Protein AF-A0A7C2P2S5-F1 (afdb_monomer_lite)

Sequence (95 aa):
AGFAEQHGKEATGSDDPSRFLSKQKYLDLFDTVNGAFLKLLDEFPETDFGRPSPEALRKRFPTMGSLFVLIASHPMMHAGQVVPVRRALGKPVLI

Secondary structure (DSSP, 8-state):
--HHHHTSGGGTT---GGGS--HHHHHHHHHHHHHHHHHHHHHS-GGGGGSBPPHHHHTTS-BHHHHHHHHHHHHHHHHHHHHHHHHHTT-----

Radius of gyration: 16.62 Å; chains: 1; bounding box: 35×28×44 Å

InterPro domains:
  IPR024775 Hercynine oxygenase, DinB-like domain [PF12867] (13-82)
  IPR034660 DinB/YfiT-like putative metalloenzymes [G3DSA:1.20.120.450] (2-87)
  IPR034660 DinB/YfiT-like putative metalloenzymes [SSF109854] (10-91)

pLDDT: mean 94.28, std 4.82, range [66.88, 98.62]

Foldseek 3Di:
DDPCVCPDPVNVPDPDCVSDDPPVVVVVVVCVVVVVLVVCVVVPDPVQQADADPPVCCVPQGGVVSVNVCVVCVVVVVLVVVQVVCVVVVHDRDD

Organism: NCBI:txid360056

Structure (mmCIF, N/CA/C/O backbone):
data_AF-A0A7C2P2S5-F1
#
_entry.id   AF-A0A7C2P2S5-F1
#
loop_
_atom_site.group_PDB
_atom_site.id
_atom_site.type_symbol
_atom_site.label_atom_id
_atom_site.label_alt_id
_atom_site.label_comp_id
_atom_site.label_asym_id
_atom_site.label_entity_id
_atom_site.label_seq_id
_atom_site.pdbx_PDB_ins_code
_atom_site.Cartn_x
_atom_site.Cartn_y
_atom_site.Cartn_z
_atom_site.occupancy
_atom_site.B_iso_or_equiv
_atom_site.auth_seq_id
_atom_site.auth_comp_id
_atom_site.auth_asym_id
_atom_site.auth_atom_id
_atom_site.pdbx_PDB_model_num
ATOM 1 N N . ALA A 1 1 ? -14.874 16.072 1.727 1.00 73.69 1 ALA A N 1
ATOM 2 C CA . ALA A 1 1 ? -13.459 15.745 1.502 1.00 73.69 1 ALA A CA 1
ATOM 3 C C . ALA A 1 1 ? -13.349 14.372 0.851 1.00 73.69 1 ALA A C 1
ATOM 5 O O . ALA A 1 1 ? -14.067 13.477 1.290 1.00 73.69 1 ALA A O 1
ATOM 6 N N . GLY A 1 2 ? -12.529 14.217 -0.190 1.00 89.19 2 GLY A N 1
ATOM 7 C CA . GLY A 1 2 ? -12.302 12.935 -0.880 1.00 89.19 2 GLY A CA 1
ATOM 8 C C . GLY A 1 2 ? -11.308 12.016 -0.154 1.00 89.19 2 GLY A C 1
ATOM 9 O O . GLY A 1 2 ? -10.734 12.404 0.861 1.00 89.19 2 GLY A O 1
ATOM 10 N N . PHE A 1 3 ? -11.056 10.814 -0.696 1.00 91.56 3 PHE A N 1
ATOM 11 C CA . PHE A 1 3 ? -10.143 9.828 -0.086 1.00 91.56 3 PHE A CA 1
ATOM 12 C C . PHE A 1 3 ? -8.752 10.417 0.205 1.00 91.56 3 PHE A C 1
ATOM 14 O O . PHE A 1 3 ? -8.253 10.292 1.320 1.00 91.56 3 PHE A O 1
ATOM 21 N N . ALA A 1 4 ? -8.152 11.113 -0.767 1.00 92.12 4 ALA A N 1
ATOM 22 C CA . ALA A 1 4 ? -6.821 11.707 -0.620 1.00 92.12 4 ALA A CA 1
ATOM 23 C C . ALA A 1 4 ? -6.765 12.795 0.466 1.00 92.12 4 ALA A C 1
ATOM 25 O O . ALA A 1 4 ? -5.799 12.873 1.217 1.00 92.12 4 ALA A O 1
ATOM 26 N N . GLU A 1 5 ? -7.812 13.610 0.584 1.00 92.75 5 GLU A N 1
ATOM 27 C CA . GLU A 1 5 ? -7.899 14.667 1.597 1.00 92.75 5 GLU A CA 1
ATOM 28 C C . GLU A 1 5 ? -8.107 14.083 3.002 1.00 92.75 5 GLU A C 1
ATOM 30 O O . GLU A 1 5 ? -7.518 14.565 3.965 1.00 92.75 5 GLU A O 1
ATOM 35 N N . GLN A 1 6 ? -8.908 13.017 3.125 1.00 93.00 6 GLN A N 1
ATOM 36 C CA . GLN A 1 6 ? -9.163 12.322 4.395 1.00 93.00 6 GLN A CA 1
ATOM 37 C C . GLN A 1 6 ? -7.928 11.594 4.945 1.00 93.00 6 GLN A C 1
ATOM 39 O O . GLN A 1 6 ? -7.803 11.457 6.157 1.00 93.00 6 GLN A O 1
ATOM 44 N N . HIS A 1 7 ? -7.015 11.152 4.074 1.00 93.25 7 HIS A N 1
ATOM 45 C CA . HIS A 1 7 ? -5.780 10.447 4.449 1.00 93.25 7 HIS A CA 1
ATOM 46 C C . HIS A 1 7 ? -4.526 11.326 4.277 1.00 93.25 7 HIS A C 1
ATOM 48 O O . HIS A 1 7 ? -3.397 10.835 4.311 1.00 93.25 7 HIS A O 1
ATOM 54 N N . GLY A 1 8 ? -4.716 12.630 4.061 1.00 92.75 8 GLY A N 1
ATOM 55 C CA . GLY A 1 8 ? -3.639 13.604 3.945 1.00 92.75 8 GLY A CA 1
ATOM 56 C C . GLY A 1 8 ? -3.042 13.979 5.302 1.00 92.75 8 GLY A C 1
ATOM 57 O O . GLY A 1 8 ? -3.628 13.738 6.356 1.00 92.75 8 GLY A O 1
ATOM 58 N N . LYS A 1 9 ? -1.875 14.634 5.276 1.00 92.88 9 LYS A N 1
ATOM 59 C CA . LYS A 1 9 ? -1.145 15.058 6.487 1.00 92.88 9 LYS A CA 1
ATOM 60 C C . LYS A 1 9 ? -2.001 15.908 7.433 1.00 92.88 9 LYS A C 1
ATOM 62 O O . LYS A 1 9 ? -1.996 15.660 8.636 1.00 92.88 9 LYS A O 1
ATOM 67 N N . GLU A 1 10 ? -2.795 16.820 6.875 1.00 94.25 10 GLU A N 1
ATOM 68 C CA . GLU A 1 10 ? -3.685 17.724 7.621 1.00 94.25 10 GLU A CA 1
ATOM 69 C C . GLU A 1 10 ? -4.825 17.000 8.359 1.00 94.25 10 GLU A C 1
ATOM 71 O O . GLU A 1 10 ? -5.442 17.565 9.258 1.00 94.25 10 GLU A O 1
ATOM 76 N N . ALA A 1 11 ? -5.124 15.746 7.999 1.00 91.81 11 ALA A N 1
ATOM 77 C CA . ALA A 1 11 ? -6.201 14.957 8.596 1.00 91.81 11 ALA A CA 1
ATOM 78 C C . ALA A 1 11 ? -5.712 13.902 9.608 1.00 91.81 11 ALA A C 1
ATOM 80 O O . ALA A 1 11 ? -6.534 13.203 10.200 1.00 91.81 11 ALA A O 1
ATOM 81 N N . THR A 1 12 ? -4.398 13.800 9.843 1.00 89.44 12 THR A N 1
ATOM 82 C CA . THR A 1 12 ? -3.777 12.735 10.664 1.00 89.44 12 THR A CA 1
ATOM 83 C C . THR A 1 12 ? -4.207 12.713 12.134 1.00 89.44 12 THR A C 1
ATOM 85 O O . THR A 1 12 ? -4.091 11.672 12.771 1.00 89.44 12 THR A O 1
ATOM 88 N N . GLY A 1 13 ? -4.726 13.823 12.669 1.00 90.56 13 GLY A N 1
ATOM 89 C CA . GLY A 1 13 ? -5.241 13.920 14.042 1.00 90.56 13 GLY A CA 1
ATOM 90 C C . GLY A 1 13 ? -6.745 13.655 14.195 1.00 90.56 13 GLY A C 1
ATOM 91 O O . GLY A 1 13 ? -7.307 13.983 15.234 1.00 90.56 13 GLY A O 1
ATOM 92 N N . SER A 1 14 ? -7.430 13.160 13.161 1.00 90.81 14 SER A N 1
ATOM 93 C CA . SER A 1 14 ? -8.884 12.972 13.187 1.00 90.81 14 SER A CA 1
ATOM 94 C C . SER A 1 14 ? -9.291 11.627 13.795 1.00 90.81 14 SER A C 1
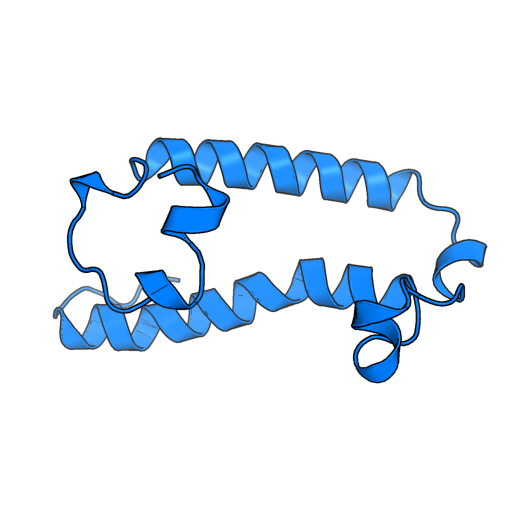ATOM 96 O O . SER A 1 14 ? -9.056 10.591 13.180 1.00 90.81 14 SER A O 1
ATOM 98 N N . ASP A 1 15 ? -10.027 11.657 14.907 1.00 90.19 15 ASP A N 1
ATOM 99 C CA . ASP A 1 15 ? -10.659 10.471 15.516 1.00 90.19 15 ASP A CA 1
ATOM 100 C C . ASP A 1 15 ? -12.120 10.246 15.071 1.00 90.19 15 ASP A C 1
ATOM 102 O O . ASP A 1 15 ? -12.770 9.307 15.524 1.00 90.19 15 ASP A O 1
ATOM 106 N N . ASP A 1 16 ? -12.664 11.094 14.188 1.00 92.75 16 ASP A N 1
ATOM 107 C CA . ASP A 1 16 ? -14.041 10.974 13.689 1.00 92.75 16 ASP A CA 1
ATOM 108 C C . ASP A 1 16 ? -14.186 9.791 12.705 1.00 92.75 16 ASP A C 1
ATOM 110 O O . ASP A 1 16 ? -13.716 9.885 11.564 1.00 92.75 16 ASP A O 1
ATOM 114 N N . PRO A 1 17 ? -14.867 8.689 13.088 1.00 91.69 17 PRO A N 1
ATOM 115 C CA . PRO A 1 17 ? -14.990 7.507 12.242 1.00 91.69 17 PRO A CA 1
ATOM 116 C C . PRO A 1 17 ? -15.849 7.749 10.994 1.00 91.69 17 PRO A C 1
ATOM 118 O O . PRO A 1 17 ? -15.710 7.012 10.022 1.00 91.69 17 PRO A O 1
ATOM 121 N N . SER A 1 18 ? -16.714 8.772 10.982 1.00 92.19 18 SER A N 1
ATOM 122 C CA . SER A 1 18 ? -17.567 9.089 9.826 1.00 92.19 18 SER A CA 1
ATOM 123 C C . SER A 1 18 ? -16.771 9.616 8.626 1.00 92.19 18 SER A C 1
ATOM 125 O O . SER A 1 18 ? -17.254 9.598 7.493 1.00 92.19 18 SER A O 1
ATOM 127 N N . ARG A 1 19 ? -15.524 10.044 8.864 1.00 92.81 19 ARG A N 1
ATOM 128 C CA . ARG A 1 19 ? -14.586 10.505 7.836 1.00 92.81 19 ARG A CA 1
ATOM 129 C C . ARG A 1 19 ? -13.818 9.373 7.164 1.00 92.81 19 ARG A C 1
ATOM 131 O O . ARG A 1 19 ? -13.036 9.664 6.268 1.00 92.81 19 ARG A O 1
ATOM 138 N N . PHE A 1 20 ? -14.012 8.123 7.579 1.00 93.19 20 PHE A N 1
ATOM 139 C CA . PHE A 1 20 ? -13.267 6.972 7.076 1.00 93.19 20 PHE A CA 1
ATOM 140 C C . PHE A 1 20 ? -14.204 5.896 6.527 1.00 93.19 20 PHE A C 1
ATOM 142 O O . PHE A 1 20 ? -15.394 5.841 6.841 1.00 93.19 20 PHE A O 1
ATOM 149 N N . LEU A 1 21 ? -13.668 5.023 5.674 1.00 95.00 21 LEU A N 1
ATOM 150 C CA . LEU A 1 21 ? -14.437 3.898 5.151 1.00 95.00 21 LEU A CA 1
ATOM 151 C C . LEU A 1 21 ? -14.687 2.852 6.249 1.00 95.00 21 LEU A C 1
ATOM 153 O O . LEU A 1 21 ? -13.970 2.757 7.245 1.00 95.00 21 LEU A O 1
ATOM 157 N N . SER A 1 22 ? -15.690 1.999 6.040 1.00 95.69 22 SER A N 1
ATOM 158 C CA . SER A 1 22 ? -15.832 0.801 6.873 1.00 95.69 22 SER A CA 1
ATOM 159 C C . SER A 1 22 ? -14.615 -0.122 6.719 1.00 95.69 22 SER A C 1
ATOM 161 O O . SER A 1 22 ? -13.968 -0.144 5.670 1.00 95.69 22 SER A O 1
ATOM 163 N N . LYS A 1 23 ? -14.353 -0.961 7.731 1.00 93.81 23 LYS A N 1
ATOM 164 C CA . LYS A 1 23 ? -13.282 -1.971 7.679 1.00 93.81 23 LYS A CA 1
ATOM 165 C C . LYS A 1 23 ? -13.349 -2.817 6.405 1.00 93.81 23 LYS A C 1
ATOM 167 O O . LYS A 1 23 ? -12.327 -2.993 5.755 1.00 93.81 23 LYS A O 1
ATOM 172 N N . GLN A 1 24 ? -14.534 -3.320 6.049 1.00 97.38 24 GLN A N 1
ATOM 173 C CA . GLN A 1 24 ? -14.681 -4.175 4.871 1.00 97.38 24 GLN A CA 1
ATOM 174 C C . GLN A 1 24 ? -14.290 -3.431 3.593 1.00 97.38 24 GLN A C 1
ATOM 176 O O . GLN A 1 24 ? -13.537 -3.959 2.791 1.00 97.38 24 GLN A O 1
ATOM 181 N N . LYS A 1 25 ? -14.698 -2.166 3.453 1.00 97.25 25 LYS A N 1
ATOM 182 C CA . LYS A 1 25 ? -14.323 -1.346 2.293 1.00 97.25 25 LYS A CA 1
ATOM 183 C C . LYS A 1 25 ? -12.817 -1.102 2.191 1.00 97.25 25 LYS A C 1
ATOM 185 O O . LYS A 1 25 ? -12.304 -1.030 1.081 1.00 97.25 25 LYS A O 1
ATOM 190 N N . TYR A 1 26 ? -12.108 -0.996 3.315 1.00 96.25 26 TYR A N 1
ATOM 191 C CA . TYR A 1 26 ? -10.645 -0.938 3.299 1.00 96.25 26 TYR A CA 1
ATOM 192 C C . TYR A 1 26 ? -10.003 -2.269 2.903 1.00 96.25 26 TYR A C 1
ATOM 194 O O . TYR A 1 26 ? -9.020 -2.247 2.170 1.00 96.25 26 TYR A O 1
ATOM 202 N N . LEU A 1 27 ? -10.549 -3.403 3.353 1.00 96.00 27 LEU A N 1
ATOM 203 C CA . LEU A 1 27 ? -10.066 -4.726 2.943 1.00 96.00 27 LEU A CA 1
ATOM 204 C C . LEU A 1 27 ? -10.289 -4.958 1.443 1.00 96.00 27 LEU A C 1
ATOM 206 O O . LEU A 1 27 ? -9.343 -5.295 0.743 1.00 96.00 27 LEU A O 1
ATOM 210 N N . ASP A 1 28 ? -11.483 -4.649 0.930 1.00 98.06 28 ASP A N 1
ATOM 211 C CA . ASP A 1 28 ? -11.791 -4.750 -0.502 1.00 98.06 28 ASP A CA 1
ATOM 212 C C . ASP A 1 28 ? -10.847 -3.865 -1.346 1.00 98.06 28 ASP A C 1
ATOM 214 O O . ASP A 1 28 ? -10.374 -4.261 -2.416 1.00 98.06 28 ASP A O 1
ATOM 218 N N . LEU A 1 29 ? -10.556 -2.646 -0.865 1.00 96.94 29 LEU A N 1
ATOM 219 C CA . LEU A 1 29 ? -9.616 -1.731 -1.515 1.00 96.94 29 LEU A CA 1
ATOM 220 C C . LEU A 1 29 ? -8.185 -2.276 -1.482 1.00 96.94 29 LEU A C 1
ATOM 222 O O . LEU A 1 29 ? -7.481 -2.185 -2.487 1.00 96.94 29 LEU A O 1
ATOM 226 N N . PHE A 1 30 ? -7.757 -2.836 -0.349 1.00 95.19 30 PHE A N 1
ATOM 227 C CA . PHE A 1 30 ? -6.446 -3.461 -0.215 1.00 95.19 30 PHE A CA 1
ATOM 228 C C . PHE A 1 30 ? -6.285 -4.612 -1.208 1.00 95.19 30 PHE A C 1
ATOM 230 O O . PHE A 1 30 ? -5.310 -4.620 -1.956 1.00 95.19 30 PHE A O 1
ATOM 237 N N . ASP A 1 31 ? -7.264 -5.514 -1.290 1.00 97.19 31 ASP A N 1
ATOM 238 C CA . ASP A 1 31 ? -7.238 -6.644 -2.222 1.00 97.19 31 ASP A CA 1
ATOM 239 C C . ASP A 1 31 ? -7.181 -6.168 -3.679 1.00 97.19 31 ASP A C 1
ATOM 241 O O . ASP A 1 31 ? -6.391 -6.678 -4.475 1.00 97.19 31 ASP A O 1
ATOM 245 N N . THR A 1 32 ? -7.953 -5.131 -4.016 1.00 98.00 32 THR A N 1
ATOM 246 C CA . THR A 1 32 ? -7.956 -4.532 -5.359 1.00 98.00 32 THR A CA 1
ATOM 247 C C . THR A 1 32 ? -6.583 -3.965 -5.728 1.00 98.00 32 THR A C 1
ATOM 249 O O . THR A 1 32 ? -6.052 -4.257 -6.801 1.00 98.00 32 THR A O 1
ATOM 252 N N . VAL A 1 33 ? -5.988 -3.152 -4.848 1.00 96.62 33 VAL A N 1
ATOM 253 C CA . VAL A 1 33 ? -4.695 -2.500 -5.108 1.00 96.62 33 VAL A CA 1
ATOM 254 C C . VAL A 1 33 ? -3.560 -3.521 -5.113 1.00 96.62 33 VAL A C 1
ATOM 256 O O . VAL A 1 33 ? -2.694 -3.463 -5.985 1.00 96.62 33 VAL A O 1
ATOM 259 N N . ASN A 1 34 ? -3.574 -4.477 -4.184 1.00 96.25 34 ASN A N 1
ATOM 260 C CA . ASN A 1 34 ? -2.564 -5.524 -4.113 1.00 96.25 34 ASN A CA 1
ATOM 261 C C . ASN A 1 34 ? -2.630 -6.447 -5.338 1.00 96.25 34 ASN A C 1
ATOM 263 O O . ASN A 1 34 ? -1.599 -6.739 -5.934 1.00 96.25 34 ASN A O 1
ATOM 267 N N . GLY A 1 35 ? -3.829 -6.837 -5.780 1.00 97.81 35 GLY A N 1
ATOM 268 C CA . GLY A 1 35 ? -4.007 -7.618 -7.006 1.00 97.81 35 GLY A CA 1
ATOM 269 C C . GLY A 1 35 ? -3.495 -6.887 -8.251 1.00 97.81 35 GLY A C 1
ATOM 270 O O . GLY A 1 35 ? -2.792 -7.478 -9.069 1.00 97.81 35 GLY A O 1
ATOM 271 N N . ALA A 1 36 ? -3.776 -5.586 -8.373 1.00 98.19 36 ALA A N 1
ATOM 272 C CA . ALA A 1 36 ? -3.239 -4.766 -9.460 1.00 98.19 36 ALA A CA 1
ATOM 273 C C . ALA A 1 36 ? -1.705 -4.653 -9.406 1.00 98.19 36 ALA A C 1
ATOM 275 O O . ALA A 1 36 ? -1.050 -4.712 -10.445 1.00 98.19 36 ALA A O 1
ATOM 276 N N . PHE A 1 37 ? -1.128 -4.518 -8.208 1.00 97.62 37 PHE A N 1
ATOM 277 C CA . PHE A 1 37 ? 0.321 -4.470 -8.017 1.00 97.62 37 PHE A CA 1
ATOM 278 C C . PHE A 1 37 ? 1.003 -5.796 -8.372 1.00 97.62 37 PHE A C 1
ATOM 28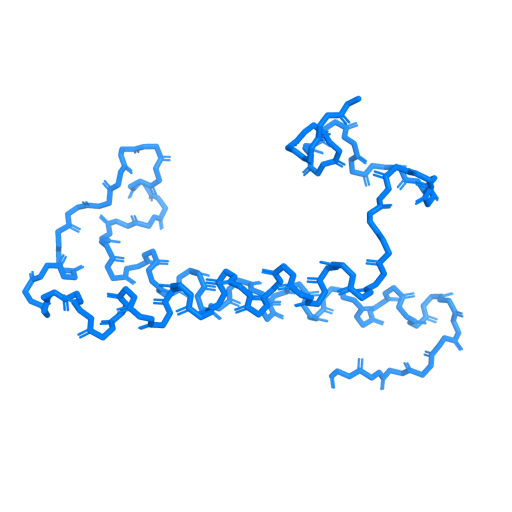0 O O . PHE A 1 37 ? 2.016 -5.777 -9.064 1.00 97.62 37 PHE A O 1
ATOM 287 N N . LEU A 1 38 ? 0.443 -6.932 -7.950 1.00 97.94 38 LEU A N 1
ATOM 288 C CA . LEU A 1 38 ? 0.970 -8.257 -8.290 1.00 97.94 38 LEU A CA 1
ATOM 289 C C . LEU A 1 38 ? 0.907 -8.511 -9.797 1.00 97.94 38 LEU A C 1
ATOM 291 O O . LEU A 1 38 ? 1.900 -8.920 -10.385 1.00 97.94 38 LE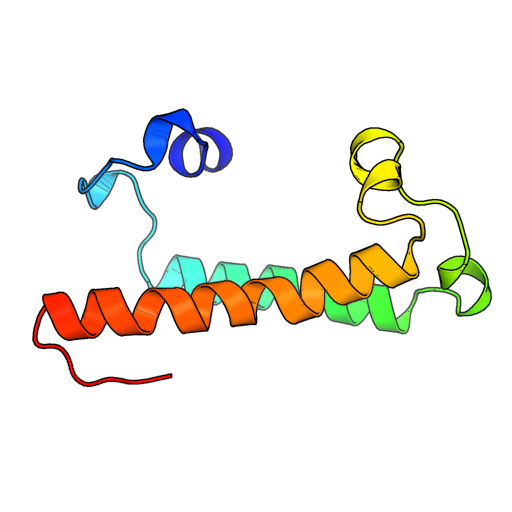U A O 1
ATOM 295 N N . LYS A 1 39 ? -0.211 -8.162 -10.443 1.00 98.44 39 LYS A N 1
ATOM 296 C CA . LYS A 1 39 ? -0.317 -8.242 -11.902 1.00 98.44 39 LYS A CA 1
ATOM 297 C C . LYS A 1 39 ? 0.735 -7.374 -12.599 1.00 98.44 39 LYS A C 1
ATOM 299 O O . LYS A 1 39 ? 1.370 -7.821 -13.547 1.00 98.44 39 LYS A O 1
ATOM 304 N N . LEU A 1 40 ? 0.929 -6.140 -12.126 1.00 97.69 40 LEU A N 1
ATOM 305 C CA . LEU A 1 40 ? 1.973 -5.266 -12.655 1.00 97.69 40 LEU A CA 1
ATOM 306 C C . LEU A 1 40 ? 3.358 -5.892 -12.475 1.00 97.69 40 LEU A C 1
ATOM 308 O O . LEU A 1 40 ? 4.152 -5.819 -13.399 1.00 97.69 40 LEU A O 1
ATOM 312 N N . LEU A 1 41 ? 3.646 -6.480 -11.311 1.00 97.62 41 LEU A N 1
ATOM 313 C CA . LEU A 1 41 ? 4.921 -7.138 -11.027 1.00 97.62 41 LEU A CA 1
ATOM 314 C C . LEU A 1 41 ? 5.198 -8.290 -12.000 1.00 97.62 41 LEU A C 1
ATOM 316 O O . LEU A 1 41 ? 6.306 -8.363 -12.522 1.00 97.62 41 LEU A O 1
ATOM 320 N N . ASP A 1 42 ? 4.199 -9.128 -12.276 1.00 98.00 42 ASP A N 1
ATOM 321 C CA . ASP A 1 42 ? 4.324 -10.256 -13.208 1.00 98.00 42 ASP A CA 1
ATOM 322 C C . ASP A 1 42 ? 4.576 -9.800 -14.655 1.00 98.00 42 ASP A C 1
ATOM 324 O O . ASP A 1 42 ? 5.284 -10.460 -15.414 1.00 98.00 42 ASP A O 1
ATOM 328 N N . GLU A 1 43 ? 4.003 -8.660 -15.047 1.00 97.88 43 GLU A N 1
ATOM 329 C CA . GLU A 1 43 ? 4.130 -8.089 -16.393 1.00 97.88 43 GLU A CA 1
ATOM 330 C C . GLU A 1 43 ? 5.340 -7.143 -16.539 1.00 97.88 43 GLU A C 1
ATOM 332 O O . GLU A 1 43 ? 5.658 -6.711 -17.652 1.00 97.88 43 GLU A O 1
ATOM 337 N N . PHE A 1 44 ? 6.022 -6.790 -15.442 1.00 98.00 44 PHE A N 1
ATOM 338 C CA . PHE A 1 44 ? 7.092 -5.793 -15.459 1.00 98.00 44 PHE A CA 1
ATOM 339 C C . PHE A 1 44 ? 8.401 -6.387 -16.004 1.00 98.00 44 PHE A C 1
ATOM 341 O O . PHE A 1 44 ? 8.907 -7.362 -15.444 1.00 98.00 44 PHE A O 1
ATOM 348 N N . PRO A 1 45 ? 9.016 -5.800 -17.050 1.00 98.12 45 PRO A N 1
ATOM 349 C CA . PRO A 1 45 ? 10.275 -6.312 -17.580 1.00 98.12 45 PRO A CA 1
ATOM 350 C C . PRO A 1 45 ? 11.385 -6.287 -16.526 1.00 98.12 45 PRO A C 1
ATOM 352 O O . PRO A 1 45 ? 11.639 -5.256 -15.904 1.00 98.12 45 PRO A O 1
ATOM 355 N N . GLU A 1 46 ? 12.114 -7.394 -16.366 1.00 97.00 46 GLU A N 1
ATOM 356 C CA . GLU A 1 46 ? 13.196 -7.480 -15.376 1.00 97.00 46 GLU A CA 1
ATOM 357 C C . GLU A 1 46 ? 14.270 -6.399 -15.599 1.00 97.00 46 GLU A C 1
ATOM 359 O O . GLU A 1 46 ? 14.752 -5.760 -14.660 1.00 97.00 46 GLU A O 1
ATOM 364 N N . THR A 1 47 ? 14.578 -6.112 -16.866 1.00 97.44 47 THR A N 1
ATOM 365 C CA . THR A 1 47 ? 15.517 -5.056 -17.270 1.00 97.44 47 THR A CA 1
ATOM 366 C C . THR A 1 47 ? 15.085 -3.661 -16.821 1.00 97.44 47 THR A C 1
ATOM 368 O O . THR A 1 47 ? 15.924 -2.772 -16.665 1.00 97.44 47 THR A O 1
ATOM 371 N N . ASP A 1 48 ? 13.791 -3.456 -16.577 1.00 98.06 48 ASP A N 1
ATOM 372 C CA . ASP A 1 48 ? 13.232 -2.155 -16.236 1.00 98.06 48 ASP A CA 1
ATOM 373 C C . ASP A 1 48 ? 13.327 -1.839 -14.741 1.00 98.06 48 ASP A C 1
ATOM 375 O O . ASP A 1 48 ? 13.214 -0.669 -14.362 1.00 98.06 48 ASP A O 1
ATOM 379 N N . PHE A 1 49 ? 13.615 -2.819 -13.875 1.00 97.94 49 PHE A N 1
ATOM 380 C CA . PHE A 1 49 ? 13.794 -2.562 -12.441 1.00 97.94 49 PHE A CA 1
ATOM 381 C C . PHE A 1 49 ? 14.960 -1.612 -12.151 1.00 97.94 49 PHE A C 1
ATOM 383 O O . PHE A 1 49 ? 14.915 -0.873 -11.163 1.00 97.94 49 PHE A O 1
ATOM 390 N N . GLY A 1 50 ? 15.976 -1.589 -13.017 1.00 97.94 50 GLY A N 1
ATOM 391 C CA . GLY A 1 50 ? 17.116 -0.676 -12.919 1.00 97.94 50 GLY A CA 1
ATOM 392 C C . GLY A 1 50 ? 16.817 0.761 -13.361 1.00 97.94 50 GLY A C 1
ATOM 393 O O . GLY A 1 50 ? 17.627 1.653 -13.104 1.00 97.94 50 GLY A O 1
ATOM 394 N N . ARG A 1 51 ? 15.671 1.021 -14.008 1.00 98.25 51 ARG A N 1
ATOM 395 C CA . ARG A 1 51 ? 15.331 2.360 -14.511 1.00 98.25 51 ARG A CA 1
ATOM 396 C C . ARG A 1 51 ? 15.166 3.359 -13.361 1.00 98.25 51 ARG A C 1
ATOM 398 O O . ARG A 1 51 ? 14.689 2.974 -12.290 1.00 98.25 51 ARG A O 1
ATOM 405 N N . PRO A 1 52 ? 15.490 4.649 -13.570 1.00 98.38 52 PRO A N 1
ATOM 406 C CA . PRO A 1 52 ? 15.253 5.681 -12.568 1.00 98.38 52 PRO A CA 1
ATOM 407 C C . PRO A 1 52 ? 13.773 5.768 -12.190 1.00 98.38 52 PRO A C 1
ATOM 409 O O . PRO A 1 52 ? 12.904 5.749 -13.062 1.00 98.38 52 PRO A O 1
ATOM 412 N N . SER A 1 53 ? 13.487 5.936 -10.902 1.00 97.94 53 SER A N 1
ATOM 413 C CA . SER A 1 53 ? 12.122 6.199 -10.438 1.00 97.94 53 SER A CA 1
ATOM 414 C C . SER A 1 53 ? 11.659 7.630 -10.799 1.00 97.94 53 SER A C 1
ATOM 416 O O . SER A 1 53 ? 12.472 8.457 -11.252 1.00 97.94 53 SER A O 1
ATOM 418 N N . PRO A 1 54 ? 10.366 7.969 -10.610 1.00 97.31 54 PRO A N 1
ATOM 419 C CA . PRO A 1 54 ? 9.856 9.325 -10.783 1.00 97.31 54 PRO A CA 1
ATOM 420 C C . PRO A 1 54 ? 10.634 10.349 -9.955 1.00 97.31 54 PRO A C 1
ATOM 422 O O . PRO A 1 54 ? 11.013 10.098 -8.811 1.00 97.31 54 PRO A O 1
ATOM 425 N N . GLU A 1 55 ? 10.846 11.532 -10.529 1.00 97.44 55 GLU A N 1
ATOM 426 C CA . GLU A 1 55 ? 11.742 12.561 -9.989 1.00 97.44 55 GLU A CA 1
ATOM 427 C C . GLU A 1 55 ? 11.450 12.923 -8.525 1.00 97.44 55 GLU A C 1
ATOM 429 O O . GLU A 1 55 ? 12.369 12.968 -7.708 1.00 97.44 55 GLU A O 1
ATOM 434 N N . ALA A 1 56 ? 10.170 13.067 -8.171 1.00 96.62 56 ALA A N 1
ATOM 435 C CA . ALA A 1 56 ? 9.732 13.400 -6.816 1.00 96.62 56 ALA A CA 1
ATOM 436 C C . ALA A 1 56 ? 10.158 12.370 -5.749 1.00 96.62 56 ALA A C 1
ATOM 438 O O . ALA A 1 56 ? 10.281 12.711 -4.573 1.00 96.62 56 ALA A O 1
ATOM 439 N N . LEU A 1 57 ? 10.389 11.113 -6.144 1.00 95.38 57 LEU A N 1
ATOM 440 C CA . LEU A 1 57 ? 10.741 10.008 -5.248 1.00 95.38 57 LEU A CA 1
ATOM 441 C C . LEU A 1 57 ? 12.206 9.575 -5.383 1.00 95.38 57 LEU A C 1
ATOM 443 O O . LEU A 1 57 ? 12.746 8.952 -4.466 1.00 95.38 57 LEU A O 1
ATOM 447 N N . ARG A 1 58 ? 12.875 9.950 -6.479 1.00 96.81 58 ARG A N 1
ATOM 448 C CA . ARG A 1 58 ? 14.202 9.458 -6.880 1.00 96.81 58 ARG A CA 1
ATOM 449 C C . ARG A 1 58 ? 15.297 9.657 -5.842 1.00 96.81 58 ARG A C 1
ATOM 451 O O . ARG A 1 58 ? 16.164 8.804 -5.699 1.00 96.81 58 ARG A O 1
ATOM 458 N N . LYS A 1 59 ? 15.243 10.741 -5.064 1.00 97.06 59 LYS A N 1
ATOM 459 C CA . LYS A 1 59 ? 16.217 10.983 -3.985 1.00 97.06 59 LYS A CA 1
ATOM 460 C C . LYS A 1 59 ? 16.172 9.903 -2.895 1.00 97.06 59 LYS A C 1
ATOM 462 O O . LYS A 1 59 ? 17.194 9.628 -2.275 1.00 97.06 59 LYS A O 1
ATOM 467 N N . ARG A 1 60 ? 14.994 9.334 -2.620 1.00 95.94 60 ARG A N 1
ATOM 468 C CA . ARG A 1 60 ? 14.788 8.333 -1.560 1.00 95.94 60 ARG A CA 1
ATOM 469 C C . ARG A 1 60 ? 14.728 6.907 -2.106 1.00 95.94 60 ARG A C 1
ATOM 471 O O . ARG A 1 60 ? 15.225 6.000 -1.450 1.00 95.94 60 ARG A O 1
ATOM 478 N N . PHE A 1 61 ? 14.135 6.735 -3.281 1.00 97.50 61 PHE A N 1
ATOM 479 C CA . PHE A 1 61 ? 13.938 5.456 -3.955 1.00 97.50 61 PHE A CA 1
ATOM 480 C C . PHE A 1 61 ? 14.507 5.589 -5.369 1.00 97.50 61 PHE A C 1
ATOM 482 O O . PHE A 1 61 ? 13.786 6.034 -6.256 1.00 97.50 61 PHE A O 1
ATOM 489 N N . PRO A 1 62 ? 15.802 5.313 -5.596 1.00 97.75 62 PRO A N 1
ATOM 490 C CA . PRO A 1 62 ? 16.478 5.699 -6.838 1.00 97.75 62 PRO A CA 1
ATOM 491 C C . PRO A 1 62 ? 15.959 5.000 -8.097 1.00 97.75 62 PRO A C 1
ATOM 493 O O . PRO A 1 62 ? 15.977 5.590 -9.178 1.00 97.75 62 PRO A O 1
ATOM 496 N N . THR A 1 63 ? 15.481 3.764 -7.966 1.00 98.62 63 THR A N 1
ATOM 497 C CA . THR A 1 63 ? 15.115 2.897 -9.092 1.00 98.62 63 THR A CA 1
ATOM 498 C C . THR A 1 63 ? 13.662 2.440 -9.023 1.00 98.62 63 THR A C 1
ATOM 500 O O . THR A 1 63 ? 13.048 2.457 -7.951 1.00 98.62 63 THR A O 1
ATOM 503 N N . MET A 1 64 ? 13.114 1.972 -10.145 1.00 98.38 64 MET A N 1
ATOM 504 C CA . MET A 1 64 ? 11.811 1.304 -10.160 1.00 98.38 64 MET A CA 1
ATOM 505 C C . MET A 1 64 ? 11.792 0.120 -9.186 1.00 98.38 64 MET A C 1
ATOM 507 O O . MET A 1 64 ? 10.872 0.026 -8.382 1.00 98.38 64 MET A O 1
ATOM 511 N N . GLY A 1 65 ? 12.853 -0.694 -9.134 1.00 98.06 65 GLY A N 1
ATOM 512 C CA . GLY A 1 65 ? 12.982 -1.779 -8.153 1.00 98.06 65 GLY A CA 1
ATOM 513 C C . GLY A 1 65 ? 12.855 -1.312 -6.699 1.00 98.06 65 GLY A C 1
ATOM 514 O O . GLY A 1 65 ? 12.125 -1.920 -5.919 1.00 98.06 65 GLY A O 1
ATOM 515 N N . SER A 1 66 ? 13.465 -0.178 -6.331 1.00 98.00 66 SER A N 1
ATOM 516 C CA . SER A 1 66 ? 13.293 0.373 -4.978 1.00 98.00 66 SER A CA 1
ATOM 517 C C . SER A 1 66 ? 11.858 0.831 -4.676 1.00 98.00 66 SER A C 1
ATOM 519 O O . SER A 1 66 ? 11.447 0.777 -3.518 1.00 98.00 66 SER A O 1
ATOM 521 N N . LEU A 1 67 ? 11.071 1.223 -5.688 1.00 97.50 67 LEU A N 1
ATOM 522 C CA . LEU A 1 67 ? 9.642 1.503 -5.513 1.00 97.50 67 LEU A CA 1
ATOM 523 C C . LEU A 1 67 ? 8.805 0.235 -5.331 1.00 97.50 67 LEU A C 1
ATOM 525 O O . LEU A 1 67 ? 7.911 0.234 -4.490 1.00 97.50 67 LEU A O 1
ATOM 529 N N . PHE A 1 68 ? 9.098 -0.846 -6.057 1.00 97.56 68 PHE A N 1
ATOM 530 C CA . PHE A 1 68 ? 8.426 -2.133 -5.837 1.00 97.56 68 PHE A CA 1
ATOM 531 C C . PHE A 1 68 ? 8.673 -2.643 -4.413 1.00 97.56 68 PHE A C 1
ATOM 533 O O . PHE A 1 68 ? 7.731 -3.023 -3.719 1.00 97.56 68 PHE A O 1
ATOM 540 N N . VAL A 1 69 ? 9.919 -2.557 -3.933 1.00 96.62 69 VAL A N 1
ATOM 541 C CA . VAL A 1 69 ? 10.257 -2.896 -2.542 1.00 96.62 69 VAL A CA 1
ATOM 542 C C . VAL A 1 69 ? 9.522 -1.990 -1.556 1.00 96.62 69 VAL A C 1
ATOM 544 O O . VAL A 1 69 ? 9.006 -2.480 -0.551 1.00 96.62 69 VAL A O 1
ATOM 547 N N . LEU A 1 70 ? 9.442 -0.683 -1.826 1.00 96.25 70 LEU A N 1
ATOM 548 C CA . LEU A 1 70 ? 8.677 0.245 -0.993 1.00 96.25 70 LEU A CA 1
ATOM 549 C C . LEU A 1 70 ? 7.210 -0.184 -0.888 1.00 96.25 70 LEU A C 1
ATOM 551 O O . LEU A 1 70 ? 6.699 -0.294 0.221 1.00 96.25 70 LEU A O 1
ATOM 555 N N . ILE A 1 71 ? 6.546 -0.446 -2.014 1.00 95.44 71 ILE A N 1
ATOM 556 C CA . ILE A 1 71 ? 5.129 -0.836 -2.041 1.00 95.44 71 ILE A CA 1
ATOM 557 C C . ILE A 1 71 ? 4.913 -2.151 -1.281 1.00 95.44 71 ILE A C 1
ATOM 559 O O . ILE A 1 71 ? 3.973 -2.246 -0.495 1.00 95.44 71 ILE A O 1
ATOM 563 N N . ALA A 1 72 ? 5.810 -3.127 -1.444 1.00 94.56 72 ALA A N 1
ATOM 564 C CA . ALA A 1 72 ? 5.713 -4.423 -0.775 1.00 94.56 72 ALA A CA 1
ATOM 565 C C . ALA A 1 72 ? 5.970 -4.355 0.743 1.00 94.56 72 ALA A C 1
ATOM 567 O O . ALA A 1 72 ? 5.334 -5.065 1.518 1.00 94.56 72 ALA A O 1
ATOM 568 N N . SER A 1 73 ? 6.908 -3.514 1.190 1.00 94.25 73 SER A N 1
ATOM 569 C CA . SER A 1 73 ? 7.372 -3.506 2.589 1.00 94.25 73 SER A CA 1
ATOM 570 C C . SER A 1 73 ? 6.715 -2.438 3.464 1.00 94.25 73 SER A C 1
ATOM 572 O O . SER A 1 73 ? 6.567 -2.635 4.671 1.00 94.25 73 SER A O 1
ATOM 574 N N . HIS A 1 74 ? 6.282 -1.315 2.887 1.00 94.88 74 HIS A N 1
ATOM 575 C CA . HIS A 1 74 ? 5.697 -0.203 3.634 1.00 94.88 74 HIS A CA 1
ATOM 576 C C . HIS A 1 74 ? 4.446 -0.583 4.450 1.00 94.88 74 HIS A C 1
ATOM 578 O O . HIS A 1 74 ? 4.357 -0.161 5.607 1.00 94.88 74 HIS A O 1
ATOM 584 N N . PRO A 1 75 ? 3.517 -1.426 3.952 1.00 91.94 75 PRO A N 1
ATOM 585 C CA . PRO A 1 75 ? 2.388 -1.886 4.759 1.00 91.94 75 PRO A CA 1
ATOM 586 C C . PRO A 1 75 ? 2.812 -2.609 6.045 1.00 91.94 75 PRO A C 1
ATOM 588 O O . PRO A 1 75 ? 2.161 -2.445 7.076 1.00 91.94 75 PRO A O 1
ATOM 591 N N . MET A 1 76 ? 3.934 -3.342 6.037 1.00 90.12 76 MET A N 1
ATOM 592 C CA . MET A 1 76 ? 4.434 -4.017 7.242 1.00 90.12 76 MET A CA 1
ATOM 593 C C . MET A 1 76 ? 4.903 -3.031 8.316 1.00 90.12 76 MET A C 1
ATOM 595 O O . MET A 1 76 ? 4.697 -3.271 9.506 1.00 90.12 76 MET A O 1
ATOM 599 N N . MET A 1 77 ? 5.477 -1.891 7.917 1.00 92.25 77 MET A N 1
ATOM 600 C CA . MET A 1 77 ? 5.803 -0.812 8.855 1.00 92.25 77 MET A CA 1
ATOM 601 C C . MET A 1 77 ? 4.539 -0.320 9.578 1.00 92.25 77 MET A C 1
ATOM 603 O O . MET A 1 77 ? 4.548 -0.161 10.800 1.00 92.25 77 MET A O 1
ATOM 607 N N . HIS A 1 78 ? 3.437 -0.132 8.845 1.00 92.06 78 HIS A N 1
ATOM 608 C CA . HIS A 1 78 ? 2.155 0.268 9.427 1.00 92.06 78 HIS A CA 1
ATOM 609 C C . HIS A 1 78 ? 1.520 -0.826 10.290 1.00 92.06 78 HIS A C 1
ATOM 611 O O . HIS A 1 78 ? 0.989 -0.512 11.354 1.00 92.06 78 H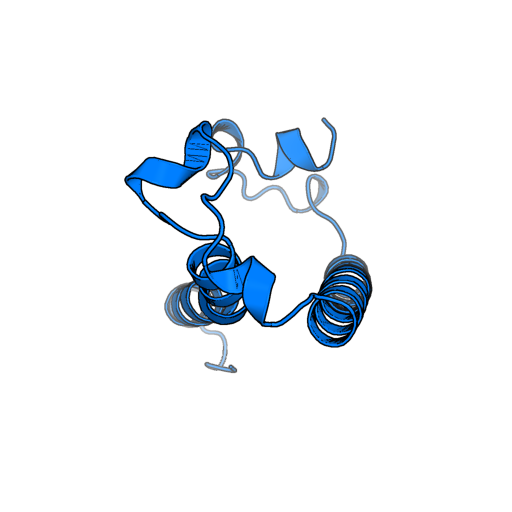IS A O 1
ATOM 617 N N . ALA A 1 79 ? 1.627 -2.103 9.910 1.00 89.69 79 ALA A N 1
ATOM 618 C CA . ALA A 1 79 ? 1.187 -3.211 10.761 1.00 89.69 79 ALA A CA 1
ATOM 619 C C . ALA A 1 79 ? 1.879 -3.164 12.138 1.00 89.69 79 ALA A C 1
ATOM 621 O O . ALA A 1 79 ? 1.225 -3.283 13.176 1.00 89.69 79 ALA A O 1
ATOM 622 N N . GLY A 1 80 ? 3.183 -2.862 12.160 1.00 91.00 80 GLY A N 1
ATOM 623 C CA . GLY A 1 80 ? 3.933 -2.623 13.395 1.00 91.00 80 GLY A CA 1
ATOM 624 C C . GLY A 1 80 ? 3.412 -1.436 14.218 1.00 91.00 80 GLY A C 1
ATOM 625 O O . GLY A 1 80 ? 3.371 -1.516 15.445 1.00 91.00 80 GLY A O 1
ATOM 626 N N . GLN A 1 81 ? 2.957 -0.357 13.572 1.00 91.00 81 GLN A N 1
ATOM 627 C CA . GLN A 1 81 ? 2.379 0.820 14.242 1.00 91.00 81 GLN A CA 1
ATOM 628 C C . GLN A 1 81 ? 0.988 0.559 14.840 1.00 91.00 81 GLN A C 1
ATOM 630 O O . GLN A 1 81 ? 0.620 1.194 15.828 1.00 91.00 81 GLN A O 1
ATOM 635 N N . VAL A 1 82 ? 0.218 -0.395 14.309 1.00 91.25 82 VAL A N 1
ATOM 636 C CA . VAL A 1 82 ? -1.096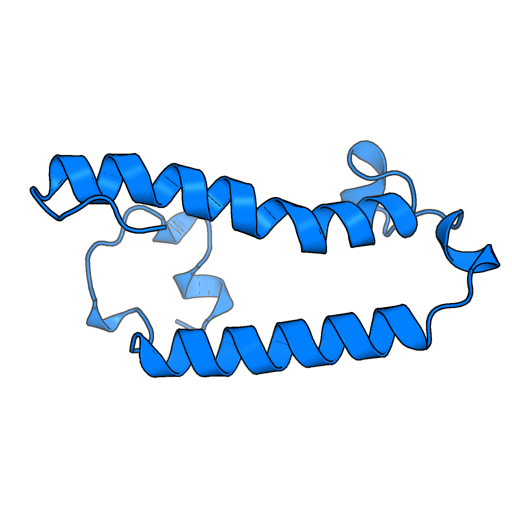 -0.760 14.870 1.00 91.25 82 VAL A CA 1
ATOM 637 C C . VAL A 1 82 ? -0.954 -1.442 16.235 1.00 91.25 82 VAL A C 1
ATOM 639 O O . VAL A 1 82 ? -1.811 -1.279 17.105 1.00 91.25 82 VAL A O 1
ATOM 642 N N . VAL A 1 83 ? 0.139 -2.171 16.469 1.00 92.25 83 VAL A N 1
ATOM 643 C CA . VAL A 1 83 ? 0.389 -2.887 17.731 1.00 92.25 83 VAL A CA 1
ATOM 644 C C . VAL A 1 83 ? 0.313 -1.976 18.971 1.00 92.25 83 VAL A C 1
ATOM 646 O O . VAL A 1 83 ? -0.471 -2.295 19.872 1.00 92.25 83 VAL A O 1
ATOM 649 N N . PRO A 1 84 ? 1.064 -0.859 19.079 1.00 92.75 84 PRO A N 1
ATOM 650 C CA . PRO A 1 84 ? 0.960 0.036 20.232 1.00 92.75 84 PRO A CA 1
ATOM 651 C C . PRO A 1 84 ? -0.427 0.679 20.371 1.00 92.75 84 PRO A 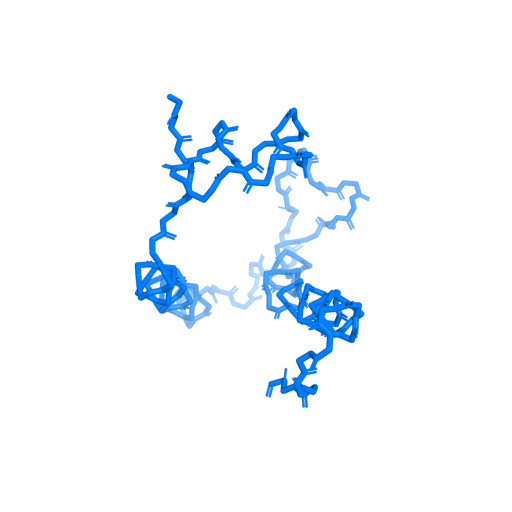C 1
ATOM 653 O O . PRO A 1 84 ? -0.906 0.798 21.497 1.00 92.75 84 PRO A O 1
ATOM 656 N N . VAL A 1 85 ? -1.116 1.003 19.269 1.00 90.81 85 VAL A N 1
ATOM 657 C CA . VAL A 1 85 ? -2.496 1.530 19.312 1.00 90.81 85 VAL A CA 1
ATOM 658 C C . VAL A 1 85 ? -3.443 0.513 19.952 1.00 90.81 85 VAL A C 1
ATOM 660 O O . VAL A 1 85 ? -4.222 0.846 20.842 1.00 90.81 85 VAL A O 1
ATOM 663 N N . ARG A 1 86 ? -3.345 -0.762 19.561 1.00 93.88 86 ARG A N 1
ATOM 664 C CA . ARG A 1 86 ? -4.157 -1.834 20.156 1.00 93.88 86 ARG A CA 1
ATOM 665 C C . ARG A 1 86 ? -3.877 -2.004 21.646 1.00 93.88 86 ARG A C 1
ATOM 667 O O . ARG A 1 86 ? -4.830 -2.132 22.410 1.00 93.88 86 ARG A O 1
ATOM 674 N N . ARG A 1 87 ? -2.603 -1.957 22.057 1.00 94.38 87 ARG A N 1
ATOM 675 C CA . ARG A 1 87 ? -2.203 -2.026 23.475 1.00 94.38 87 ARG A CA 1
ATOM 676 C C . ARG A 1 87 ? -2.790 -0.872 24.284 1.00 94.38 87 ARG A C 1
ATOM 678 O O . ARG A 1 87 ? -3.369 -1.122 25.334 1.00 94.38 87 ARG A O 1
ATOM 685 N N . ALA A 1 88 ? -2.693 0.358 23.778 1.00 93.06 88 ALA A N 1
ATOM 686 C CA . ALA A 1 88 ? -3.251 1.539 24.437 1.00 93.06 88 ALA A CA 1
ATOM 687 C C . ALA A 1 88 ? -4.776 1.443 24.631 1.00 93.06 88 ALA A C 1
ATOM 689 O O . ALA A 1 88 ? -5.305 1.930 25.623 1.00 93.06 88 ALA A O 1
ATOM 690 N N . LEU A 1 89 ? -5.475 0.762 23.718 1.00 92.75 89 LEU A N 1
ATOM 691 C CA . LEU A 1 89 ? -6.921 0.528 23.778 1.00 92.75 89 LEU A CA 1
ATOM 692 C C . LEU A 1 89 ? -7.323 -0.749 24.543 1.00 92.75 89 LEU A C 1
ATOM 694 O O . LEU A 1 89 ? -8.489 -1.141 24.487 1.00 92.75 89 LEU A O 1
ATOM 698 N N . GLY A 1 90 ? -6.382 -1.451 25.187 1.00 96.00 90 GLY A N 1
ATOM 699 C CA . GLY A 1 90 ? -6.655 -2.711 25.892 1.00 96.00 90 GLY A CA 1
ATOM 700 C C . GLY A 1 90 ? -7.105 -3.860 24.977 1.00 96.00 90 GLY A C 1
ATOM 701 O O . GLY A 1 90 ? -7.729 -4.815 25.437 1.00 96.00 90 GLY A O 1
ATOM 702 N N . LYS A 1 91 ? -6.826 -3.779 23.670 1.00 93.06 91 LYS A N 1
ATOM 703 C CA . LYS A 1 91 ? -7.206 -4.806 22.691 1.00 93.06 91 LYS A CA 1
ATOM 704 C C . LYS A 1 91 ? -6.123 -5.886 22.592 1.00 93.06 91 LYS A C 1
ATOM 706 O O . LYS A 1 91 ? -4.937 -5.559 22.677 1.00 93.06 91 LYS A O 1
ATOM 711 N N . PRO A 1 92 ? -6.489 -7.154 22.309 1.00 92.62 92 PRO A N 1
ATOM 712 C CA . PRO A 1 92 ? -5.511 -8.207 22.047 1.00 92.62 92 PRO A CA 1
ATOM 713 C C . PRO A 1 92 ? -4.554 -7.797 20.929 1.00 92.62 92 PRO A C 1
ATOM 715 O O . PRO A 1 92 ? -5.001 -7.243 19.921 1.00 92.62 92 PRO A O 1
ATOM 718 N N . VAL A 1 93 ? -3.260 -8.073 21.076 1.00 86.69 93 VAL A N 1
ATOM 719 C CA . VAL A 1 93 ? -2.289 -7.861 19.997 1.00 86.69 93 VAL A CA 1
ATOM 720 C C . VAL A 1 93 ? -2.514 -8.948 18.948 1.00 86.69 93 VAL A C 1
ATOM 722 O O . VAL A 1 93 ? -2.224 -10.111 19.195 1.00 86.69 93 VAL A O 1
ATOM 725 N N . LEU A 1 94 ? -3.082 -8.554 17.810 1.00 79.00 94 LEU A N 1
ATOM 726 C CA . LEU A 1 94 ? -3.299 -9.394 16.635 1.00 79.00 94 LEU A CA 1
ATOM 727 C C . LEU A 1 94 ? -2.544 -8.724 15.486 1.00 79.00 94 LEU A C 1
ATOM 729 O O . LEU A 1 94 ? -2.647 -7.499 15.353 1.00 79.00 94 LEU A O 1
ATOM 733 N N . ILE A 1 95 ? -1.784 -9.508 14.726 1.00 66.88 95 ILE A N 1
ATOM 734 C CA . ILE A 1 95 ? -1.058 -9.088 13.522 1.00 66.88 95 ILE A CA 1
ATOM 735 C C . ILE A 1 95 ? -1.631 -9.892 12.364 1.00 66.88 95 ILE A C 1
ATOM 737 O O . ILE A 1 95 ? -1.813 -11.114 12.569 1.00 66.88 95 ILE A O 1
#